Protein AF-A0A9P5A5Y0-F1 (afdb_monomer)

Foldseek 3Di:
DVVVVVVVVVVCVVPPVVCLLVVLVLQDDPVCSVVVVVVVVVVVVVVVVVCVVVVVVCCVVPNPCVVVVVVVVVVVVVVCCVPVPDDSPPVSPVNCVVVPPPDPVNPPDPPPVVVVVVVVCVVPVD

Mean predicted aligned error: 13.22 Å

Sequence (126 aa):
MIPFVFLFNAGYAVAVTPLQVAYPLELWPFQLRSRGLSVAWMIMILALIFNVFVNPIALSAIGWKYYIVYAALLLSYGLVIFFFYPETRGRTLEISVIFGDVPDGLYSDELGTKQVVEEADAKYLG

Secondary structure (DSSP, 8-state):
-HHHHHHHHHHHHHHHHHHHHHHHHHHS-TTTHHHHHHHHHHHHHHHHHHHHHHHHHHHHHHGGGHHHHHHHHHHHHHHHHHHHS---TT-TTTHHHHTT---TTSTT-HHHHHHHHHHHHHHH--

Radius of gyration: 21.47 Å; Cα contacts (8 Å, |Δi|>4): 28; chains: 1; bounding box: 42×38×63 Å

InterPro domains:
  IPR005828 Major facilitator, sugar transporter-like [PF00083] (1-95)
  IPR020846 Major facilitator superfamily domain [PS50850] (1-89)
  IPR036259 MFS transporter superfamily [G3DSA:1.20.1250.20] (1-101)
  IPR036259 MFS transporter superfamily [SSF103473] (2-94)
  IPR050360 Major Facilitator Superfamily Sugar Transporters [PTHR48022] (2-99)

Structure (mmCIF, N/CA/C/O backbone):
data_AF-A0A9P5A5Y0-F1
#
_entry.id   AF-A0A9P5A5Y0-F1
#
loop_
_atom_site.group_PDB
_atom_site.id
_atom_site.type_symbol
_atom_site.label_atom_id
_atom_site.label_alt_id
_atom_site.label_comp_id
_atom_site.label_asym_id
_atom_site.label_entity_id
_atom_site.label_seq_id
_atom_site.pdbx_PDB_ins_code
_atom_site.Cartn_x
_atom_site.Cartn_y
_atom_site.Cartn_z
_atom_site.occupancy
_atom_site.B_iso_or_equiv
_atom_site.auth_seq_id
_atom_site.auth_comp_id
_atom_site.auth_asym_id
_atom_site.auth_atom_id
_atom_site.pdbx_PDB_model_num
ATOM 1 N N . MET A 1 1 ? -1.082 -3.986 22.405 1.00 57.59 1 MET A N 1
ATOM 2 C CA . MET A 1 1 ? -1.664 -3.414 21.167 1.00 57.59 1 MET A CA 1
ATOM 3 C C . MET A 1 1 ? -0.593 -2.797 20.270 1.00 57.59 1 MET A C 1
ATOM 5 O O . MET A 1 1 ? -0.440 -3.246 19.147 1.00 57.59 1 MET A O 1
ATOM 9 N N . ILE A 1 2 ? 0.202 -1.857 20.784 1.00 74.19 2 ILE A N 1
ATOM 10 C CA . ILE A 1 2 ? 1.265 -1.144 20.054 1.00 74.19 2 ILE A CA 1
ATOM 11 C C . ILE A 1 2 ? 2.291 -2.060 19.330 1.00 74.19 2 ILE A C 1
ATOM 13 O O . ILE A 1 2 ? 2.514 -1.837 18.144 1.00 74.19 2 ILE A O 1
ATOM 17 N N . PRO A 1 3 ? 2.859 -3.129 19.935 1.00 81.00 3 PRO A N 1
ATOM 18 C CA . PRO A 1 3 ? 3.866 -3.956 19.249 1.00 81.00 3 PRO A CA 1
ATOM 19 C C . PRO A 1 3 ? 3.320 -4.744 18.048 1.00 81.00 3 PRO A C 1
ATOM 21 O O . PRO A 1 3 ? 4.020 -4.901 17.055 1.00 81.00 3 PRO A O 1
ATOM 24 N N . PHE A 1 4 ? 2.060 -5.185 18.089 1.00 81.19 4 PHE A N 1
ATOM 25 C CA . PHE A 1 4 ? 1.431 -5.896 16.969 1.00 81.19 4 PHE A CA 1
ATOM 26 C C . PHE A 1 4 ? 1.212 -4.981 15.760 1.00 81.19 4 PHE A C 1
ATOM 28 O O . PHE A 1 4 ? 1.403 -5.403 14.623 1.00 81.19 4 PHE A O 1
ATOM 35 N N . VAL A 1 5 ? 0.872 -3.710 16.005 1.00 84.56 5 VAL A N 1
ATOM 36 C CA . VAL A 1 5 ? 0.738 -2.693 14.952 1.00 84.56 5 VAL A CA 1
ATOM 37 C C . VAL A 1 5 ? 2.088 -2.430 14.286 1.00 84.56 5 VAL A C 1
ATOM 39 O O . VAL A 1 5 ? 2.146 -2.329 13.062 1.00 84.56 5 VAL A O 1
ATOM 42 N N . PHE A 1 6 ? 3.177 -2.369 15.057 1.00 84.88 6 PHE A N 1
ATOM 43 C CA . PHE A 1 6 ? 4.525 -2.228 14.500 1.00 84.88 6 PHE A CA 1
ATOM 44 C C . PHE A 1 6 ? 4.965 -3.458 13.708 1.00 84.88 6 PHE A C 1
ATOM 46 O O . PHE A 1 6 ? 5.534 -3.296 12.636 1.00 84.88 6 PHE A O 1
ATOM 53 N N . LEU A 1 7 ? 4.667 -4.669 14.186 1.00 86.00 7 LEU A N 1
ATOM 54 C CA . LEU A 1 7 ? 5.016 -5.904 13.478 1.00 86.00 7 LEU A CA 1
ATOM 55 C C . LEU A 1 7 ? 4.298 -5.998 12.122 1.00 86.00 7 LEU A C 1
ATOM 57 O O . LEU A 1 7 ? 4.914 -6.317 11.107 1.00 86.00 7 LEU A O 1
ATOM 61 N N . PHE A 1 8 ? 3.007 -5.655 12.100 1.00 83.69 8 PHE A N 1
ATOM 62 C CA . PHE A 1 8 ? 2.219 -5.587 10.871 1.00 83.69 8 PHE A CA 1
ATOM 63 C C . PHE A 1 8 ? 2.745 -4.510 9.912 1.00 83.69 8 PHE A C 1
ATOM 65 O O . PHE A 1 8 ? 2.967 -4.792 8.736 1.00 83.69 8 PHE A O 1
ATOM 72 N N . ASN A 1 9 ? 3.008 -3.295 10.411 1.00 83.94 9 ASN A N 1
ATOM 73 C CA . ASN A 1 9 ? 3.560 -2.216 9.587 1.00 83.94 9 ASN A CA 1
ATOM 74 C C . ASN A 1 9 ? 4.967 -2.535 9.069 1.00 83.94 9 ASN A C 1
ATOM 76 O O . ASN A 1 9 ? 5.281 -2.171 7.943 1.00 83.94 9 ASN A O 1
ATOM 80 N N . ALA A 1 10 ? 5.800 -3.233 9.844 1.00 86.44 10 ALA A N 1
ATOM 81 C CA . ALA A 1 10 ? 7.123 -3.664 9.404 1.00 86.44 10 ALA A CA 1
ATOM 82 C C . ALA A 1 10 ? 7.025 -4.675 8.251 1.00 86.44 10 ALA A C 1
ATOM 84 O O . ALA A 1 10 ? 7.708 -4.516 7.242 1.00 86.44 10 ALA A O 1
ATOM 85 N N . GLY A 1 11 ? 6.131 -5.666 8.352 1.00 84.81 11 GLY A N 1
ATOM 86 C CA . GLY A 1 11 ? 5.870 -6.606 7.256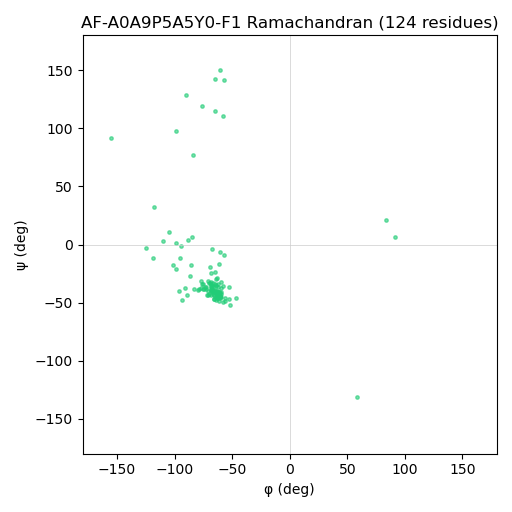 1.00 84.81 11 GLY A CA 1
ATOM 87 C C . GLY A 1 11 ? 5.330 -5.910 6.004 1.00 84.81 11 GLY A C 1
ATOM 88 O O . GLY A 1 11 ? 5.823 -6.147 4.902 1.00 84.81 11 GLY A O 1
ATOM 89 N N . TYR A 1 12 ? 4.376 -4.990 6.175 1.00 84.12 12 TYR A N 1
ATOM 90 C CA . TYR A 1 12 ? 3.843 -4.174 5.083 1.00 84.12 12 TYR A CA 1
ATOM 91 C C . TYR A 1 12 ? 4.938 -3.325 4.415 1.00 84.12 12 TYR A C 1
ATOM 93 O O . TYR A 1 12 ? 5.050 -3.312 3.189 1.00 84.12 12 TYR A O 1
ATOM 101 N N . ALA A 1 13 ? 5.788 -2.674 5.212 1.00 84.56 13 ALA A N 1
ATOM 102 C CA . ALA A 1 13 ? 6.864 -1.823 4.720 1.00 84.56 13 ALA A CA 1
ATOM 103 C C . ALA A 1 13 ? 7.922 -2.596 3.921 1.00 84.56 13 ALA A C 1
ATOM 105 O O . ALA A 1 13 ? 8.454 -2.068 2.948 1.00 84.56 13 ALA A O 1
ATOM 106 N N . VAL A 1 14 ? 8.226 -3.835 4.317 1.00 84.81 14 VAL A N 1
ATOM 107 C CA . VAL A 1 14 ? 9.252 -4.654 3.656 1.00 84.81 14 VAL A CA 1
ATOM 108 C C . VAL A 1 14 ? 8.713 -5.359 2.412 1.00 84.81 14 VAL A C 1
ATOM 110 O O . VAL A 1 14 ? 9.435 -5.468 1.427 1.00 84.81 14 VAL A O 1
ATOM 113 N N . ALA A 1 15 ? 7.469 -5.840 2.432 1.00 82.06 15 ALA A N 1
ATOM 114 C CA . ALA A 1 15 ? 6.928 -6.633 1.328 1.00 82.06 15 ALA A CA 1
ATOM 115 C C . ALA A 1 15 ? 6.155 -5.788 0.306 1.00 82.06 15 ALA A C 1
ATOM 117 O O . ALA A 1 15 ? 6.371 -5.914 -0.897 1.00 82.06 15 ALA A O 1
ATOM 118 N N . VAL A 1 16 ? 5.250 -4.926 0.772 1.00 80.06 16 VAL A N 1
ATOM 119 C CA . VAL A 1 16 ? 4.263 -4.268 -0.096 1.00 80.06 16 VAL A CA 1
ATOM 120 C C . VAL A 1 16 ? 4.809 -2.963 -0.665 1.00 80.06 16 VAL A C 1
ATOM 122 O O . VAL A 1 16 ? 4.679 -2.721 -1.862 1.00 80.06 16 VAL A O 1
ATOM 125 N N . THR A 1 17 ? 5.472 -2.147 0.154 1.00 83.00 17 THR A N 1
ATOM 126 C CA . THR A 1 17 ? 6.002 -0.844 -0.278 1.00 83.00 17 THR A CA 1
ATOM 127 C C . THR A 1 17 ? 6.988 -0.930 -1.451 1.00 83.00 17 THR A C 1
ATOM 129 O O . THR A 1 17 ? 6.798 -0.193 -2.422 1.00 83.00 17 THR A O 1
ATOM 132 N N . PRO A 1 18 ? 8.023 -1.799 -1.444 1.00 80.69 18 PRO A N 1
ATOM 133 C CA . PRO A 1 18 ? 8.914 -1.897 -2.597 1.00 80.69 18 PRO A CA 1
ATOM 134 C C . PRO A 1 18 ? 8.216 -2.520 -3.807 1.00 80.69 18 PRO A C 1
ATOM 136 O O . PRO A 1 18 ? 8.497 -2.103 -4.924 1.00 80.69 18 PRO A O 1
ATOM 139 N N . LEU A 1 19 ? 7.274 -3.451 -3.613 1.00 80.38 19 LEU A N 1
ATOM 140 C CA . LEU A 1 19 ? 6.521 -4.064 -4.711 1.00 80.38 19 LEU A CA 1
ATOM 141 C C . LEU A 1 19 ? 5.639 -3.038 -5.438 1.00 80.38 19 LEU A C 1
ATOM 143 O O . LEU A 1 19 ? 5.605 -3.018 -6.666 1.00 80.38 19 LEU A O 1
ATOM 147 N N . GLN A 1 20 ? 4.988 -2.140 -4.692 1.00 78.06 20 GLN A N 1
ATOM 148 C CA . GLN A 1 20 ? 4.149 -1.069 -5.241 1.00 78.06 20 GLN A CA 1
ATOM 149 C C . GLN A 1 20 ? 4.912 -0.122 -6.171 1.00 78.06 20 GLN A C 1
ATOM 151 O O . GLN A 1 20 ? 4.325 0.397 -7.116 1.00 78.06 20 GLN A O 1
ATOM 156 N N . VAL A 1 21 ? 6.202 0.110 -5.910 1.00 77.69 21 VAL A N 1
ATOM 157 C CA . VAL A 1 21 ? 7.033 1.016 -6.716 1.00 77.69 21 VAL A CA 1
ATOM 158 C C . VAL A 1 21 ? 7.827 0.258 -7.777 1.00 77.69 21 VAL A C 1
ATOM 160 O O . VAL A 1 21 ? 7.921 0.735 -8.900 1.00 77.69 21 VAL A O 1
ATOM 163 N N . ALA A 1 22 ? 8.366 -0.922 -7.471 1.00 79.81 22 ALA A N 1
ATOM 164 C CA . ALA A 1 22 ? 9.158 -1.711 -8.413 1.00 79.81 22 ALA A CA 1
ATOM 165 C C . ALA A 1 22 ? 8.313 -2.235 -9.582 1.00 79.81 22 ALA A C 1
ATOM 167 O O . ALA A 1 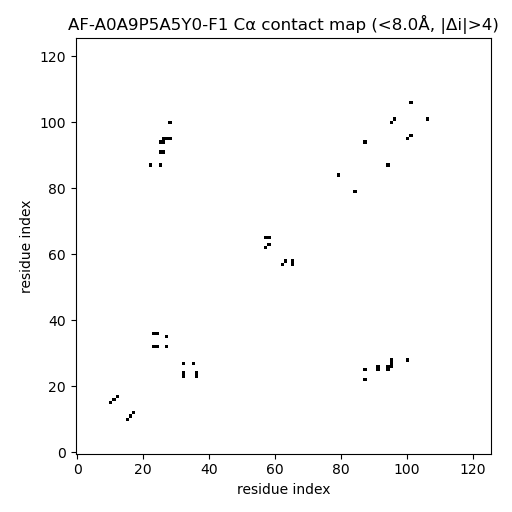22 ? 8.725 -2.121 -10.733 1.00 79.81 22 ALA A O 1
ATOM 168 N N . TYR A 1 23 ? 7.105 -2.730 -9.309 1.00 76.62 23 TYR A N 1
ATOM 169 C CA . TYR A 1 23 ? 6.268 -3.372 -10.323 1.00 76.62 23 TYR A CA 1
ATOM 170 C C . TYR A 1 23 ? 5.854 -2.423 -11.474 1.00 76.62 23 TYR A C 1
ATOM 172 O O . TYR A 1 23 ? 6.043 -2.775 -12.639 1.00 76.62 23 TYR A O 1
ATOM 180 N N . PRO A 1 24 ? 5.400 -1.174 -11.225 1.00 72.56 24 PRO A N 1
ATOM 181 C CA . PRO A 1 24 ? 5.159 -0.211 -12.302 1.00 72.56 24 PRO A CA 1
ATOM 182 C C . PRO A 1 24 ? 6.426 0.199 -13.061 1.00 72.56 24 PRO A C 1
ATOM 184 O O . PRO A 1 24 ? 6.342 0.531 -14.240 1.00 72.56 24 PRO A O 1
ATOM 187 N N . LEU A 1 25 ? 7.597 0.200 -12.414 1.00 71.12 25 LEU A N 1
ATOM 188 C CA . LEU A 1 25 ? 8.863 0.535 -13.079 1.00 71.12 25 LEU A CA 1
ATOM 189 C C . LEU A 1 25 ? 9.302 -0.561 -14.059 1.00 71.12 25 LEU A C 1
ATOM 191 O O . LEU A 1 25 ? 9.926 -0.234 -15.072 1.00 71.12 25 LEU A O 1
ATOM 195 N N . GLU A 1 26 ? 8.972 -1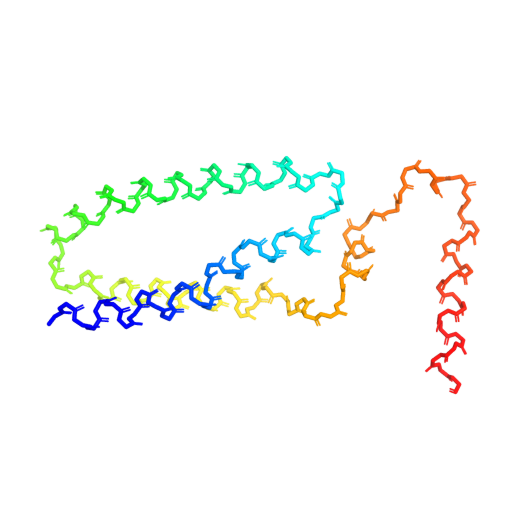.819 -13.759 1.00 70.12 26 GLU A N 1
ATOM 196 C CA . GLU A 1 26 ? 9.212 -2.983 -14.622 1.00 70.12 26 GLU A CA 1
ATOM 197 C C . GLU A 1 26 ? 8.217 -3.065 -15.785 1.00 70.12 26 GLU A C 1
ATOM 199 O O . GLU A 1 26 ? 8.592 -3.484 -16.876 1.00 70.12 26 GLU A O 1
ATOM 204 N N . LEU A 1 27 ? 6.969 -2.634 -15.575 1.00 69.62 27 LEU A N 1
ATOM 205 C CA . LEU A 1 27 ? 5.943 -2.602 -16.620 1.00 69.62 27 LEU A CA 1
ATOM 206 C C . LEU A 1 27 ? 6.109 -1.433 -17.595 1.00 69.62 27 LEU A C 1
ATOM 208 O O . LEU A 1 27 ? 5.815 -1.576 -18.780 1.00 69.62 27 LEU A O 1
ATOM 212 N N . TRP A 1 28 ? 6.516 -0.256 -17.107 1.00 66.19 28 TRP A N 1
ATOM 213 C CA . TRP A 1 28 ? 6.477 0.960 -17.917 1.00 66.19 28 TRP A CA 1
ATOM 214 C C . TRP A 1 28 ? 7.778 1.190 -18.704 1.00 66.19 28 TRP A C 1
ATOM 216 O O . TRP A 1 28 ? 8.855 1.267 -18.087 1.00 66.19 28 TRP A O 1
ATOM 226 N N . PRO A 1 29 ? 7.705 1.420 -20.033 1.00 66.12 29 PRO A N 1
ATOM 227 C CA . PRO A 1 29 ? 8.863 1.829 -20.818 1.00 66.12 29 PRO A CA 1
ATOM 228 C C . PRO A 1 29 ? 9.462 3.154 -20.338 1.00 66.12 29 PRO A C 1
ATOM 230 O O . PRO A 1 29 ? 8.769 4.034 -19.812 1.00 66.12 29 PRO A O 1
ATOM 233 N N . PHE A 1 30 ? 10.777 3.294 -20.527 1.00 67.62 30 PHE A N 1
ATOM 234 C CA . PHE A 1 30 ? 11.606 4.346 -19.924 1.00 67.62 30 PHE A CA 1
ATOM 235 C C . PHE A 1 30 ? 11.065 5.765 -20.164 1.00 67.62 30 PHE A C 1
ATOM 237 O O . PHE A 1 30 ? 11.098 6.592 -19.254 1.00 67.62 30 PHE A O 1
ATOM 244 N N . GLN A 1 31 ? 10.499 6.022 -21.348 1.00 69.31 31 GLN A N 1
ATOM 245 C CA . GLN A 1 31 ? 10.012 7.345 -21.748 1.00 69.31 31 GLN A CA 1
ATOM 246 C C . GLN A 1 31 ? 8.711 7.770 -21.049 1.00 69.31 31 GLN A C 1
ATOM 248 O O . GLN A 1 31 ? 8.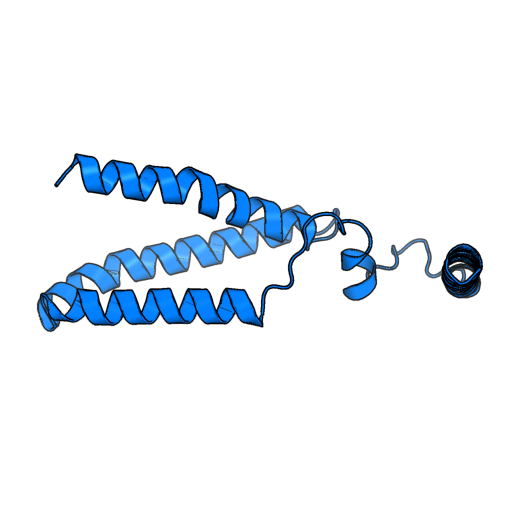546 8.941 -20.705 1.00 69.31 31 GLN A O 1
ATOM 253 N N . LEU A 1 32 ? 7.780 6.844 -20.789 1.00 70.06 32 LEU A N 1
ATOM 254 C CA . LEU A 1 32 ? 6.525 7.179 -20.100 1.00 70.06 32 LEU A CA 1
ATOM 255 C C . LEU A 1 32 ? 6.571 6.925 -18.587 1.00 70.06 32 LEU A C 1
ATOM 257 O O . LEU A 1 32 ? 5.684 7.396 -17.872 1.00 70.06 32 LEU A O 1
ATOM 261 N N . ARG A 1 33 ? 7.593 6.233 -18.080 1.00 75.06 33 ARG A N 1
ATOM 262 C CA . ARG A 1 33 ? 7.705 5.810 -16.677 1.00 75.06 33 ARG A CA 1
ATOM 263 C C . ARG A 1 33 ? 7.396 6.910 -15.658 1.00 75.06 33 ARG A C 1
ATOM 265 O O . ARG A 1 33 ? 6.631 6.684 -14.727 1.00 75.06 33 ARG A O 1
ATOM 272 N N . SER A 1 34 ? 7.939 8.115 -15.839 1.00 76.69 34 SER A N 1
ATOM 273 C CA . SER A 1 34 ? 7.709 9.237 -14.912 1.00 76.69 34 SER A CA 1
ATOM 274 C C . SER A 1 34 ? 6.257 9.745 -14.943 1.00 76.69 34 SER A C 1
ATOM 276 O O . SER A 1 34 ? 5.660 10.012 -13.895 1.00 76.69 34 SER A O 1
ATOM 278 N N . ARG A 1 35 ? 5.651 9.819 -16.136 1.00 79.56 35 ARG A N 1
ATOM 279 C CA . ARG A 1 35 ? 4.262 10.276 -16.317 1.00 79.56 35 ARG A CA 1
ATOM 280 C C . ARG A 1 35 ? 3.280 9.247 -15.766 1.00 79.56 35 ARG A C 1
ATOM 282 O O . ARG A 1 35 ? 2.345 9.610 -15.059 1.00 79.56 35 ARG A O 1
ATOM 289 N N . GLY A 1 36 ? 3.544 7.973 -16.034 1.00 79.06 36 GLY A N 1
ATOM 290 C CA . GLY A 1 36 ? 2.758 6.856 -15.535 1.00 79.06 36 GLY A CA 1
ATOM 291 C C . GLY A 1 36 ? 2.779 6.723 -14.018 1.00 79.06 36 GLY A C 1
ATOM 292 O O . GLY A 1 36 ? 1.729 6.618 -13.384 1.00 79.06 36 GLY A O 1
ATOM 293 N N . LEU A 1 37 ? 3.968 6.841 -13.424 1.00 82.75 37 LEU A N 1
ATOM 294 C CA . LEU A 1 37 ? 4.133 6.815 -11.975 1.00 82.75 37 LEU A CA 1
ATOM 295 C C . LEU A 1 37 ? 3.383 7.976 -11.302 1.00 82.75 37 LEU A C 1
ATOM 297 O O . LEU A 1 37 ? 2.719 7.773 -10.292 1.00 82.75 37 LEU A O 1
ATOM 301 N N . SER A 1 38 ? 3.416 9.174 -11.890 1.00 84.50 38 SER A N 1
ATOM 302 C CA . SER A 1 38 ? 2.707 10.349 -11.359 1.00 84.50 38 SER A CA 1
ATOM 303 C C . SER A 1 38 ? 1.185 10.149 -11.312 1.00 84.50 38 SER A C 1
ATOM 305 O O . SER A 1 38 ? 0.542 10.502 -10.323 1.00 84.50 38 SER A O 1
ATOM 307 N N . VAL A 1 39 ? 0.603 9.537 -12.350 1.00 86.69 39 VAL A N 1
ATOM 308 C CA . VAL A 1 39 ? -0.834 9.212 -12.388 1.00 86.69 39 VAL A CA 1
ATOM 309 C C . VAL A 1 39 ? -1.178 8.123 -11.369 1.00 86.69 39 VAL A C 1
ATOM 311 O O . VAL A 1 39 ? -2.164 8.260 -10.644 1.00 86.69 39 VAL A O 1
ATOM 314 N N . ALA A 1 40 ? -0.351 7.079 -11.261 1.00 85.50 40 ALA A N 1
ATOM 315 C CA . ALA A 1 40 ? -0.538 6.020 -10.269 1.00 85.50 40 ALA A CA 1
ATOM 316 C C . ALA A 1 40 ? -0.509 6.573 -8.833 1.00 85.50 40 ALA A C 1
ATOM 318 O O . ALA A 1 40 ? -1.383 6.248 -8.026 1.00 85.50 40 ALA A O 1
ATOM 319 N N . TRP A 1 41 ? 0.426 7.480 -8.534 1.00 88.75 41 TRP A N 1
ATOM 320 C CA . TRP A 1 41 ? 0.479 8.176 -7.248 1.00 88.75 41 TRP A CA 1
ATOM 321 C C . TRP A 1 41 ? -0.762 9.026 -6.989 1.00 88.75 41 TRP A C 1
ATOM 323 O O . TRP A 1 41 ? -1.296 8.996 -5.883 1.00 88.75 41 TRP A O 1
ATOM 333 N N . MET A 1 42 ? -1.269 9.746 -7.992 1.00 91.62 42 MET A N 1
ATOM 334 C CA . MET A 1 42 ? -2.491 10.538 -7.836 1.00 91.62 42 MET A CA 1
ATOM 335 C C . MET A 1 42 ? -3.691 9.653 -7.465 1.00 91.62 42 MET A C 1
ATOM 337 O O . MET A 1 42 ? -4.418 9.968 -6.523 1.00 91.62 42 MET A O 1
ATOM 341 N N . ILE A 1 43 ? -3.867 8.518 -8.150 1.00 89.75 43 ILE A N 1
ATOM 342 C CA . ILE A 1 43 ? -4.936 7.551 -7.851 1.00 89.75 43 ILE A CA 1
ATOM 343 C C . ILE A 1 43 ? -4.760 6.967 -6.444 1.00 89.75 43 ILE A C 1
ATOM 345 O O . ILE A 1 43 ? -5.732 6.861 -5.695 1.00 89.75 43 ILE A O 1
ATOM 349 N N . MET A 1 44 ? -3.526 6.643 -6.054 1.00 89.38 44 MET A N 1
ATOM 350 C CA . MET A 1 44 ? -3.217 6.140 -4.716 1.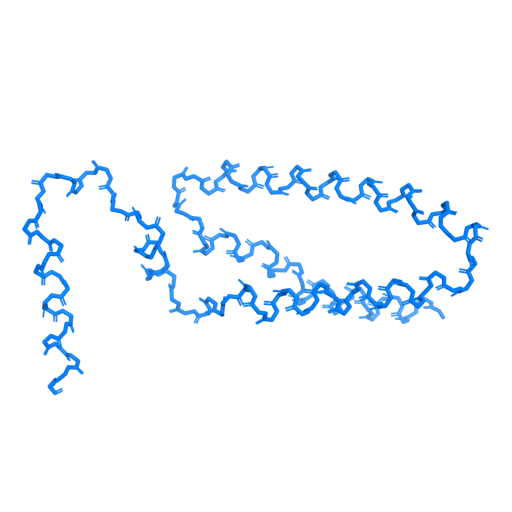00 89.38 44 MET A CA 1
ATOM 351 C C . MET A 1 44 ? -3.595 7.147 -3.623 1.00 89.38 44 MET A C 1
ATOM 353 O O . MET A 1 44 ? -4.225 6.769 -2.636 1.00 89.38 44 MET A O 1
ATOM 357 N N . ILE A 1 45 ? -3.262 8.428 -3.798 1.00 92.00 45 ILE A N 1
ATOM 358 C CA . ILE A 1 45 ? -3.622 9.473 -2.831 1.00 92.00 45 ILE A CA 1
ATOM 359 C C . ILE A 1 45 ? -5.142 9.663 -2.765 1.00 92.00 45 ILE A C 1
ATOM 361 O O . ILE A 1 45 ? -5.690 9.775 -1.669 1.00 92.00 45 ILE A O 1
ATOM 365 N N . LEU A 1 46 ? -5.851 9.628 -3.896 1.00 93.50 46 LEU A N 1
ATOM 366 C CA . LEU A 1 46 ? -7.318 9.686 -3.907 1.00 93.50 46 LEU A CA 1
ATOM 367 C C . LEU A 1 46 ? -7.947 8.500 -3.157 1.00 93.50 46 LEU A C 1
ATOM 369 O O . LEU A 1 46 ? -8.852 8.689 -2.341 1.00 93.50 46 LEU A O 1
ATOM 373 N N . ALA A 1 47 ? -7.435 7.286 -3.373 1.00 89.38 47 ALA A N 1
ATOM 374 C CA . ALA A 1 47 ? -7.879 6.089 -2.661 1.00 89.38 47 ALA A CA 1
ATOM 375 C C . ALA A 1 47 ? -7.562 6.147 -1.154 1.00 89.38 47 ALA A C 1
ATOM 377 O O . ALA A 1 47 ? -8.345 5.659 -0.332 1.00 89.38 47 ALA A O 1
ATOM 378 N N . LEU A 1 48 ? -6.440 6.769 -0.777 1.00 91.06 48 LEU A N 1
ATOM 379 C CA . LEU A 1 48 ? -6.077 7.002 0.620 1.00 91.06 48 LEU A CA 1
ATOM 380 C C . LEU A 1 48 ? -7.052 7.976 1.286 1.00 91.06 48 LEU A C 1
ATOM 382 O O . LEU A 1 48 ? -7.551 7.686 2.372 1.00 91.06 48 LEU A O 1
ATOM 386 N N . ILE A 1 49 ? -7.365 9.091 0.620 1.00 93.06 49 ILE A N 1
ATOM 387 C CA . ILE A 1 49 ? -8.355 10.063 1.098 1.00 93.06 49 ILE A CA 1
ATOM 388 C C . ILE A 1 49 ? -9.697 9.360 1.325 1.00 93.06 49 ILE A C 1
ATOM 390 O O . ILE A 1 49 ? -10.271 9.470 2.408 1.00 93.06 49 ILE A O 1
ATOM 394 N N . PHE A 1 50 ? -10.158 8.570 0.352 1.00 90.88 50 PHE A N 1
ATOM 395 C CA . PHE A 1 50 ? -11.388 7.790 0.487 1.00 90.88 50 PHE A CA 1
ATOM 396 C C . PHE A 1 50 ? -11.356 6.861 1.708 1.00 90.88 50 PHE A C 1
ATOM 398 O O . PHE A 1 50 ? -12.294 6.864 2.501 1.00 90.88 50 PHE A O 1
ATOM 405 N N . ASN A 1 51 ? -10.262 6.127 1.926 1.00 88.94 51 ASN A N 1
ATOM 406 C CA . ASN A 1 51 ? -10.125 5.252 3.093 1.00 88.94 51 ASN A CA 1
ATOM 407 C C . ASN A 1 51 ? -10.196 6.020 4.419 1.00 88.94 51 ASN A C 1
ATOM 409 O O . ASN A 1 51 ? -10.892 5.591 5.339 1.00 88.94 51 ASN A O 1
ATOM 413 N N . VAL A 1 52 ? -9.512 7.161 4.526 1.00 91.25 52 VAL A N 1
ATOM 414 C CA . VAL A 1 52 ? -9.496 7.972 5.755 1.00 91.25 52 VAL A CA 1
ATOM 415 C C . VAL A 1 52 ? -10.891 8.491 6.106 1.00 91.25 52 VAL A C 1
ATOM 417 O O . VAL A 1 52 ? -11.240 8.514 7.284 1.00 91.25 52 VAL A O 1
ATOM 420 N N . PHE A 1 53 ? -11.707 8.851 5.112 1.00 90.56 53 PHE A N 1
ATOM 421 C CA . PHE A 1 53 ? -13.082 9.303 5.345 1.00 90.56 53 PHE A CA 1
ATOM 422 C C . PHE A 1 53 ? -14.068 8.154 5.579 1.00 90.56 53 PHE A C 1
ATOM 424 O O . PHE A 1 53 ? -14.940 8.261 6.440 1.00 90.56 53 PHE A O 1
ATOM 431 N N . VAL A 1 54 ? -13.940 7.045 4.850 1.00 88.38 54 VAL A N 1
ATOM 432 C CA . VAL A 1 54 ? -14.890 5.925 4.930 1.00 88.38 54 VAL A CA 1
ATOM 433 C C . VAL A 1 54 ? -14.707 5.105 6.201 1.00 88.38 54 VAL A C 1
ATOM 435 O O . VAL A 1 54 ? -15.702 4.720 6.812 1.00 88.38 54 VAL A O 1
ATOM 438 N N . ASN A 1 55 ? -13.467 4.885 6.647 1.00 86.31 55 ASN A N 1
ATOM 439 C CA . ASN A 1 55 ? -13.168 4.104 7.850 1.00 86.31 55 ASN A CA 1
ATOM 440 C C . ASN A 1 55 ? -13.946 4.561 9.106 1.00 86.31 55 ASN A C 1
ATOM 442 O O . ASN A 1 55 ? -14.601 3.717 9.720 1.00 86.31 55 ASN A O 1
ATOM 446 N N . PRO A 1 56 ? -13.947 5.850 9.509 1.00 86.88 56 PRO A N 1
ATOM 447 C CA . PRO A 1 56 ? -14.686 6.292 10.693 1.00 86.88 56 PRO A CA 1
ATOM 448 C C . PRO A 1 56 ? -16.209 6.214 10.512 1.00 86.88 56 PRO A C 1
ATOM 450 O O . PRO A 1 56 ? -16.916 5.864 11.457 1.00 86.88 56 PRO A O 1
ATOM 453 N N . ILE A 1 57 ? -16.721 6.489 9.307 1.00 86.94 57 ILE A N 1
ATOM 454 C CA . ILE A 1 57 ? -18.159 6.411 9.002 1.00 86.94 57 ILE A CA 1
ATOM 455 C C . ILE A 1 57 ? -18.637 4.957 9.095 1.00 86.94 57 ILE A C 1
ATOM 457 O O . ILE A 1 57 ? -19.637 4.663 9.752 1.00 86.94 57 ILE A O 1
ATOM 461 N N . ALA A 1 58 ? -17.893 4.032 8.488 1.00 82.88 58 ALA A N 1
ATOM 462 C CA . ALA A 1 58 ? -18.213 2.611 8.488 1.00 82.88 58 ALA A CA 1
ATOM 463 C C . ALA A 1 58 ? -18.084 1.990 9.887 1.00 82.88 58 ALA A C 1
ATOM 465 O O . ALA A 1 58 ? -18.932 1.187 10.285 1.00 82.88 58 ALA A O 1
ATOM 466 N N . LEU A 1 59 ? -17.076 2.400 10.665 1.00 86.00 59 LEU A N 1
ATOM 467 C CA . LEU A 1 59 ? -16.904 1.938 12.041 1.00 86.00 59 LEU A CA 1
ATOM 468 C C . LEU A 1 59 ? -18.033 2.440 12.957 1.00 86.00 59 LEU A C 1
ATOM 470 O O . LEU A 1 59 ? -18.489 1.689 13.815 1.00 86.00 59 LEU A O 1
ATOM 474 N N . SER A 1 60 ? -18.528 3.664 12.746 1.00 85.00 60 SER A N 1
ATOM 475 C CA . SER A 1 60 ? -19.679 4.207 13.483 1.00 85.00 60 SER A CA 1
ATOM 476 C C . SER A 1 60 ? -20.987 3.473 13.149 1.00 85.00 60 SER A C 1
ATOM 478 O O . SER A 1 60 ? -21.775 3.165 14.040 1.00 85.00 60 SER A O 1
ATOM 480 N N . ALA A 1 61 ? -21.203 3.129 11.875 1.00 85.81 61 ALA A N 1
ATOM 481 C CA . ALA A 1 61 ? -22.437 2.480 11.429 1.00 85.81 61 ALA A CA 1
ATOM 482 C C . ALA A 1 61 ? -22.496 0.972 11.740 1.00 85.81 61 ALA A C 1
ATOM 484 O O . ALA A 1 61 ? -23.560 0.442 12.059 1.00 85.81 61 ALA A O 1
ATOM 485 N N . ILE A 1 62 ? -21.370 0.262 11.606 1.00 83.12 62 ILE A N 1
ATOM 486 C CA . ILE A 1 62 ? -21.330 -1.213 11.566 1.00 83.12 62 ILE A CA 1
ATOM 487 C C . ILE A 1 62 ? -20.499 -1.798 12.730 1.00 83.12 62 ILE A C 1
ATOM 489 O O . ILE A 1 62 ? -20.564 -3.001 13.016 1.00 83.12 62 ILE A O 1
ATOM 493 N N . GLY A 1 63 ? -19.749 -0.957 13.453 1.00 84.38 63 GLY A N 1
ATOM 494 C CA . GLY A 1 63 ? -18.982 -1.342 14.637 1.00 84.38 63 GLY A CA 1
ATOM 495 C C . GLY A 1 63 ? -17.959 -2.439 14.345 1.00 84.38 63 GLY A C 1
ATOM 496 O O . GLY A 1 63 ? -17.210 -2.385 13.372 1.00 84.38 63 GLY A O 1
ATOM 497 N N . TRP A 1 64 ? -17.946 -3.479 15.183 1.00 81.31 64 TRP A N 1
ATOM 498 C CA . TRP A 1 64 ? -16.987 -4.586 15.086 1.00 81.31 64 TRP A CA 1
ATOM 499 C C . TRP A 1 64 ? -17.125 -5.422 13.803 1.00 81.31 64 TRP A C 1
ATOM 501 O O . TRP A 1 64 ? -16.158 -6.042 13.365 1.00 81.31 64 TRP A O 1
ATOM 511 N N . LYS A 1 65 ? -18.302 -5.432 13.162 1.00 83.44 65 LYS A N 1
ATOM 512 C CA . LYS A 1 65 ? -18.514 -6.197 11.922 1.00 83.44 65 LYS A CA 1
ATOM 513 C C . LYS A 1 65 ? -17.740 -5.601 10.740 1.00 83.44 65 LYS A C 1
ATOM 515 O O . LYS A 1 65 ? -17.469 -6.315 9.776 1.00 83.44 65 LYS A O 1
ATOM 520 N N . TYR A 1 66 ? -17.324 -4.334 10.833 1.00 85.56 66 TYR A N 1
ATOM 521 C CA . TYR A 1 66 ? -16.483 -3.689 9.826 1.00 85.56 66 TYR A CA 1
ATOM 522 C C . TYR A 1 66 ? -15.158 -4.435 9.615 1.00 85.56 66 TYR A C 1
ATOM 524 O 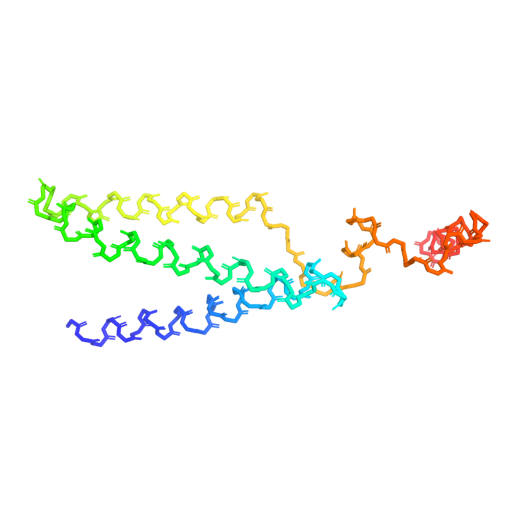O . TYR A 1 66 ? -14.707 -4.575 8.482 1.00 85.56 66 TYR A O 1
ATOM 532 N N . TYR A 1 67 ? -14.580 -5.009 10.676 1.00 82.62 67 TYR A N 1
ATOM 533 C CA . TYR A 1 67 ? -13.333 -5.770 10.576 1.00 82.62 67 TYR A CA 1
ATOM 534 C C . TYR A 1 67 ? -13.459 -7.016 9.684 1.00 82.62 67 TYR A C 1
ATOM 536 O O . TYR A 1 67 ? -12.514 -7.351 8.974 1.00 82.62 67 TYR A O 1
ATOM 544 N N . ILE A 1 68 ? -14.626 -7.675 9.663 1.00 86.44 68 ILE A N 1
ATOM 545 C CA . ILE A 1 68 ? -14.878 -8.842 8.797 1.00 86.44 68 ILE A CA 1
ATOM 546 C C . ILE A 1 68 ? -14.992 -8.404 7.335 1.00 86.44 68 ILE A C 1
ATOM 548 O O . ILE A 1 68 ? -14.411 -9.035 6.455 1.00 86.44 68 ILE A O 1
ATOM 552 N N . VAL A 1 69 ? -15.702 -7.302 7.076 1.00 85.94 69 VAL A N 1
ATOM 553 C CA . VAL A 1 69 ? -15.812 -6.727 5.726 1.00 85.94 69 VAL A CA 1
ATOM 554 C C . VAL A 1 69 ? -14.433 -6.318 5.214 1.00 85.94 69 VAL A C 1
ATOM 556 O O . VAL A 1 69 ? -14.079 -6.631 4.081 1.00 85.94 69 VAL A O 1
ATOM 559 N N . TYR A 1 70 ? -13.619 -5.693 6.064 1.00 85.00 70 TYR A N 1
ATOM 560 C CA . TYR A 1 70 ? -12.259 -5.298 5.716 1.00 85.00 70 TYR A CA 1
ATOM 561 C C . TYR A 1 70 ? -11.362 -6.508 5.411 1.00 85.00 70 TYR A C 1
ATOM 563 O O . TYR A 1 70 ? -10.613 -6.491 4.437 1.00 85.00 70 TYR A O 1
ATOM 571 N N . ALA A 1 71 ? -11.484 -7.599 6.174 1.00 86.81 71 ALA A N 1
ATOM 572 C CA . ALA A 1 71 ? -10.776 -8.847 5.885 1.00 86.81 71 ALA A CA 1
ATOM 573 C C . ALA A 1 71 ? -11.204 -9.466 4.540 1.00 86.81 71 ALA A C 1
ATOM 575 O O . ALA A 1 71 ? -10.352 -9.912 3.771 1.00 86.81 71 ALA A O 1
ATOM 576 N N . ALA A 1 72 ? -12.503 -9.449 4.222 1.00 90.19 72 ALA A N 1
ATOM 577 C CA . ALA A 1 72 ? -13.014 -9.918 2.934 1.00 90.19 72 ALA A CA 1
ATOM 578 C C . ALA A 1 72 ? -12.513 -9.053 1.763 1.00 90.19 72 ALA A C 1
ATOM 580 O O . ALA A 1 72 ? -12.128 -9.590 0.724 1.00 90.19 72 ALA A O 1
ATOM 581 N N . LEU A 1 73 ? -12.446 -7.730 1.944 1.00 88.25 73 LEU A N 1
ATOM 582 C CA . LEU A 1 73 ? -11.868 -6.818 0.954 1.00 88.25 73 LEU A CA 1
ATOM 583 C C . LEU A 1 73 ? -10.381 -7.111 0.722 1.00 88.25 73 LEU A C 1
ATOM 585 O O . LEU A 1 73 ? -9.965 -7.239 -0.427 1.00 88.25 73 LEU A O 1
ATOM 589 N N . LEU A 1 74 ? -9.590 -7.300 1.782 1.00 86.94 74 LEU A N 1
ATOM 590 C CA . LEU A 1 74 ? -8.174 -7.665 1.655 1.00 86.94 74 LEU A CA 1
ATOM 591 C C . LEU A 1 74 ? -7.976 -8.997 0.917 1.00 86.94 74 LEU A C 1
ATOM 593 O O . LEU A 1 74 ? -7.106 -9.090 0.051 1.00 86.94 74 LEU A O 1
ATOM 597 N N . LEU A 1 75 ? -8.805 -10.006 1.201 1.00 90.06 75 LEU A N 1
ATOM 598 C CA . LEU A 1 75 ? -8.791 -11.273 0.464 1.00 90.06 75 LEU A CA 1
ATOM 599 C C . LEU A 1 75 ? -9.146 -11.080 -1.013 1.00 90.06 75 LEU A C 1
ATOM 601 O O . LEU A 1 75 ? -8.490 -11.659 -1.876 1.00 90.06 75 LEU A O 1
ATOM 605 N N . SER A 1 76 ? -10.138 -10.239 -1.317 1.00 89.69 76 SER A N 1
ATOM 606 C CA . SER A 1 76 ? -10.506 -9.936 -2.703 1.00 89.69 76 SER A CA 1
ATOM 607 C C . SER A 1 76 ? -9.360 -9.263 -3.468 1.00 89.69 76 SER A C 1
ATOM 609 O O . SER A 1 76 ? -9.074 -9.659 -4.596 1.00 89.69 76 SER A O 1
ATOM 611 N N . TYR A 1 77 ? -8.629 -8.336 -2.836 1.00 84.69 77 TYR A N 1
ATOM 612 C CA . TYR A 1 77 ? -7.428 -7.741 -3.426 1.00 84.69 77 TYR A CA 1
ATOM 613 C C . TYR A 1 77 ? -6.335 -8.784 -3.662 1.00 84.69 77 TYR A C 1
ATOM 615 O O . TYR A 1 77 ? -5.741 -8.804 -4.736 1.00 84.69 77 TYR A O 1
ATOM 623 N N . GLY A 1 78 ? -6.106 -9.683 -2.701 1.00 83.94 78 GLY A N 1
ATOM 624 C CA . GLY A 1 78 ? -5.157 -10.787 -2.858 1.00 83.94 78 GLY A CA 1
ATOM 625 C C . GLY A 1 78 ? -5.503 -11.709 -4.029 1.00 83.94 78 GLY A C 1
ATOM 626 O O . GLY A 1 78 ? -4.615 -12.082 -4.789 1.00 83.94 78 GLY A O 1
ATOM 627 N N . LEU A 1 79 ? -6.788 -12.021 -4.229 1.00 87.25 79 LEU A N 1
ATOM 628 C CA . LEU A 1 79 ? -7.249 -12.816 -5.372 1.00 87.25 79 LEU A CA 1
ATOM 629 C C . LEU A 1 79 ? -7.041 -12.086 -6.699 1.00 87.25 79 LEU A C 1
ATOM 631 O O . LEU A 1 79 ? -6.566 -12.689 -7.658 1.00 87.25 79 LEU A O 1
ATOM 635 N N . VAL A 1 80 ? -7.362 -10.792 -6.759 1.00 85.75 80 VAL A N 1
ATOM 636 C CA . VAL A 1 80 ? -7.126 -9.991 -7.967 1.00 85.75 80 VAL A CA 1
ATOM 637 C C . VAL A 1 80 ? -5.638 -9.968 -8.306 1.00 85.75 80 VAL A C 1
ATOM 639 O O . VAL A 1 80 ? -5.282 -10.181 -9.459 1.00 85.75 80 VAL A O 1
ATOM 642 N N . ILE A 1 81 ? -4.763 -9.780 -7.318 1.00 83.19 81 ILE A N 1
ATOM 643 C CA . ILE A 1 81 ? -3.314 -9.823 -7.539 1.00 83.19 81 ILE A CA 1
ATOM 644 C C . ILE A 1 81 ? -2.900 -11.210 -8.043 1.00 83.19 81 ILE A C 1
ATOM 646 O O . ILE A 1 81 ? -2.244 -11.308 -9.070 1.00 83.19 81 ILE A O 1
ATOM 650 N N . PHE A 1 82 ? -3.352 -12.285 -7.400 1.00 80.69 82 PHE A N 1
ATOM 651 C CA . PHE A 1 82 ? -2.986 -13.647 -7.793 1.00 80.69 82 PHE A CA 1
ATOM 652 C C . PHE A 1 82 ? -3.383 -14.009 -9.237 1.00 80.69 82 PHE A C 1
ATOM 654 O O . PHE A 1 82 ? -2.639 -14.716 -9.910 1.00 80.69 82 PHE A O 1
ATOM 661 N N . PHE A 1 83 ? -4.538 -13.540 -9.721 1.00 80.88 83 PHE A N 1
ATOM 662 C CA . PHE A 1 83 ? -5.011 -13.862 -11.073 1.00 80.88 83 PHE A CA 1
ATOM 663 C C . PHE A 1 83 ? -4.577 -12.864 -12.152 1.00 80.88 83 PHE A C 1
ATOM 665 O O . PHE A 1 83 ? -4.327 -13.276 -13.282 1.00 80.88 83 PHE A O 1
ATOM 672 N N . PHE A 1 84 ? -4.531 -11.566 -11.843 1.00 77.81 84 PHE A N 1
ATOM 673 C CA . PHE A 1 84 ? -4.309 -10.514 -12.844 1.00 77.81 84 PHE A CA 1
ATOM 674 C C . PHE A 1 84 ? -2.880 -9.975 -12.873 1.00 77.81 84 PHE A C 1
ATOM 676 O O . PHE A 1 84 ? -2.517 -9.336 -13.860 1.00 77.81 84 PHE A O 1
ATOM 683 N N . TYR A 1 85 ? -2.077 -10.189 -11.827 1.00 70.94 85 TYR A N 1
ATOM 684 C CA . TYR A 1 85 ? -0.685 -9.742 -11.797 1.00 70.94 85 TYR A CA 1
ATOM 685 C C . TYR A 1 85 ? 0.223 -10.925 -12.155 1.00 70.94 85 TYR A C 1
ATOM 687 O O . TYR A 1 85 ? 0.502 -11.756 -11.290 1.00 70.94 85 TYR A O 1
ATOM 695 N N . PRO A 1 86 ? 0.671 -11.045 -13.421 1.00 65.56 86 PRO A N 1
ATOM 696 C CA . PRO A 1 86 ? 1.664 -12.046 -13.783 1.00 65.56 86 PRO A CA 1
ATOM 697 C C . PRO A 1 86 ? 2.989 -11.750 -13.069 1.00 65.56 86 PRO A C 1
ATOM 699 O O . PRO A 1 86 ? 3.385 -10.596 -12.916 1.00 65.56 86 PRO A O 1
ATOM 702 N N . GLU A 1 87 ? 3.691 -12.795 -12.638 1.00 66.06 87 GLU A N 1
ATOM 703 C CA . GLU A 1 87 ? 4.987 -12.668 -11.966 1.00 66.06 87 GLU A CA 1
ATOM 704 C C . GLU A 1 87 ? 6.037 -12.081 -12.934 1.00 66.06 87 GLU A C 1
ATOM 706 O O . GLU A 1 87 ? 6.390 -12.710 -13.933 1.00 66.06 87 GLU A O 1
ATOM 711 N N . THR A 1 88 ? 6.548 -10.877 -12.646 1.00 60.28 88 THR A N 1
ATOM 712 C CA . THR A 1 88 ? 7.498 -10.146 -13.514 1.00 60.28 88 THR A CA 1
ATOM 713 C C . THR A 1 88 ? 8.975 -10.364 -13.162 1.00 60.28 88 THR A C 1
ATOM 715 O O . THR A 1 88 ? 9.860 -9.862 -13.865 1.00 60.28 88 THR A O 1
ATOM 718 N N . ARG A 1 89 ? 9.288 -11.143 -12.111 1.00 51.91 89 ARG A N 1
ATOM 719 C CA . ARG A 1 89 ? 10.670 -11.363 -11.644 1.00 51.91 89 ARG A CA 1
ATOM 720 C C . ARG A 1 89 ? 11.563 -11.954 -12.743 1.00 51.91 89 ARG A C 1
ATOM 722 O O . ARG A 1 89 ? 11.459 -13.126 -13.092 1.00 51.91 89 ARG A O 1
ATOM 729 N N . GLY A 1 90 ? 12.511 -11.142 -13.219 1.00 55.97 90 GLY A N 1
ATOM 730 C CA . GLY A 1 90 ? 13.598 -11.559 -14.115 1.00 55.97 90 GLY A CA 1
ATOM 731 C C . GLY A 1 90 ? 13.325 -11.427 -15.618 1.00 55.97 90 GLY A C 1
ATOM 732 O O . GLY A 1 90 ? 14.167 -11.851 -16.403 1.00 55.97 90 GLY A O 1
ATOM 733 N N . ARG A 1 91 ? 12.196 -10.835 -16.037 1.00 54.06 91 ARG A N 1
ATOM 734 C CA . ARG A 1 91 ? 11.788 -10.710 -17.458 1.00 54.06 91 ARG A CA 1
ATOM 735 C C . ARG A 1 91 ? 11.660 -9.256 -17.935 1.00 54.06 91 ARG A C 1
ATOM 737 O O . ARG A 1 91 ? 10.838 -8.941 -18.790 1.00 54.06 91 ARG A O 1
ATOM 744 N N . THR A 1 92 ? 12.484 -8.354 -17.400 1.00 52.88 92 THR A N 1
ATOM 745 C CA . THR A 1 92 ? 12.361 -6.893 -17.583 1.00 52.88 92 THR A CA 1
ATOM 746 C C . THR A 1 92 ? 12.480 -6.416 -19.040 1.00 52.88 92 THR A C 1
ATOM 748 O O . THR A 1 92 ? 12.077 -5.299 -19.337 1.00 52.88 92 THR A O 1
ATOM 751 N N . LEU A 1 93 ? 13.013 -7.243 -19.949 1.00 51.16 93 LEU A N 1
ATOM 752 C CA . LEU A 1 93 ? 13.134 -6.938 -21.383 1.00 51.16 93 LEU A CA 1
ATOM 753 C C . LEU A 1 93 ? 12.022 -7.558 -22.250 1.00 51.16 93 LEU A C 1
ATOM 755 O O . LEU A 1 93 ? 11.776 -7.069 -23.346 1.00 51.16 93 LEU A O 1
ATOM 759 N N . GLU A 1 94 ? 11.334 -8.607 -21.787 1.00 50.97 94 GLU A N 1
ATOM 760 C CA . GLU A 1 94 ? 10.292 -9.284 -22.584 1.00 50.97 94 GLU A CA 1
ATOM 761 C C . GLU A 1 94 ? 8.918 -8.619 -22.432 1.00 50.97 94 GLU A C 1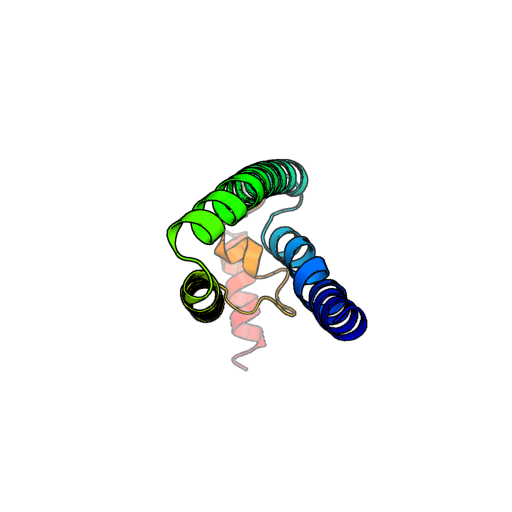
ATOM 763 O O . GLU A 1 94 ? 8.097 -8.645 -23.346 1.00 50.97 94 GLU A O 1
ATOM 768 N N . ILE A 1 95 ? 8.667 -7.969 -21.295 1.00 55.03 95 ILE A N 1
ATOM 769 C CA . ILE A 1 95 ? 7.378 -7.33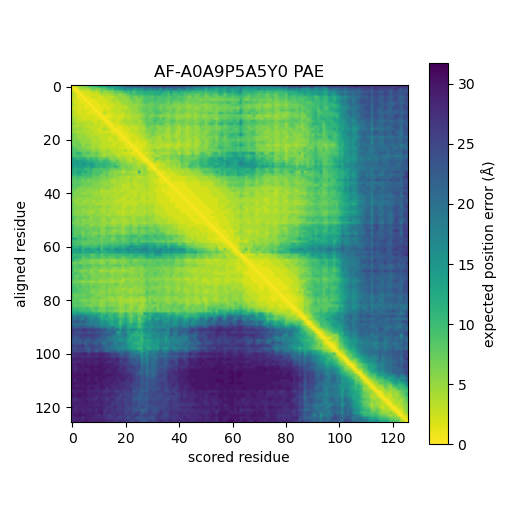2 -21.001 1.00 55.03 95 ILE A CA 1
ATOM 770 C C . ILE A 1 95 ? 7.131 -6.118 -21.912 1.00 55.03 95 ILE A C 1
ATOM 772 O O . ILE A 1 95 ? 6.019 -5.952 -22.409 1.00 55.03 95 ILE A O 1
ATOM 776 N N . SER A 1 96 ? 8.158 -5.320 -22.228 1.00 53.84 96 SER A N 1
ATOM 777 C CA . SER A 1 96 ? 8.038 -4.210 -23.191 1.00 53.84 96 SER A CA 1
ATOM 778 C C . SER A 1 96 ? 7.691 -4.682 -24.608 1.00 53.84 96 SER A C 1
ATOM 780 O O . SER A 1 96 ? 7.002 -3.970 -25.332 1.00 53.84 96 SER A O 1
ATOM 782 N N . VAL A 1 97 ? 8.093 -5.903 -24.984 1.00 52.97 97 VAL A N 1
ATOM 783 C CA . VAL A 1 97 ? 7.747 -6.517 -26.278 1.00 52.97 97 VAL A CA 1
ATOM 784 C C . VAL A 1 97 ? 6.282 -6.974 -26.295 1.00 52.97 97 VAL A C 1
ATOM 786 O O . VAL A 1 97 ? 5.591 -6.771 -27.289 1.00 52.97 97 VAL A O 1
ATOM 789 N N . ILE A 1 98 ? 5.771 -7.516 -25.182 1.00 56.56 98 ILE A N 1
ATOM 790 C CA . ILE A 1 98 ? 4.363 -7.944 -25.042 1.00 56.56 98 ILE A CA 1
ATOM 791 C C . ILE A 1 98 ? 3.399 -6.746 -25.065 1.00 56.56 98 ILE A C 1
ATOM 793 O O . ILE A 1 98 ? 2.307 -6.843 -25.622 1.00 56.56 98 ILE A O 1
ATOM 797 N N . PHE A 1 99 ? 3.804 -5.607 -24.492 1.00 54.66 99 PHE A N 1
ATOM 798 C CA . PHE A 1 99 ? 3.013 -4.369 -24.492 1.00 54.66 99 PHE A CA 1
ATOM 799 C C . PHE A 1 99 ? 3.195 -3.504 -25.756 1.00 54.66 99 PHE A C 1
ATOM 801 O O . PHE A 1 99 ? 2.611 -2.423 -25.835 1.00 54.66 99 PHE A O 1
ATOM 808 N N . GLY A 1 100 ? 3.927 -3.996 -26.764 1.00 53.97 100 GLY A N 1
ATOM 809 C CA . GLY A 1 100 ? 3.988 -3.394 -28.099 1.00 53.97 100 GLY A CA 1
ATOM 810 C C . GLY A 1 100 ? 4.986 -2.246 -28.267 1.00 53.97 100 GLY A C 1
ATOM 811 O O . GLY A 1 100 ? 4.839 -1.466 -29.206 1.00 53.97 100 GLY A O 1
ATOM 812 N N . ASP A 1 101 ? 5.997 -2.131 -27.402 1.00 52.28 101 ASP A N 1
ATOM 813 C CA . ASP A 1 101 ? 7.027 -1.095 -27.520 1.00 52.28 101 ASP A CA 1
ATOM 814 C C . ASP A 1 101 ? 8.123 -1.551 -28.497 1.00 52.28 101 ASP A C 1
ATOM 816 O O . ASP A 1 101 ? 9.206 -2.005 -28.120 1.00 52.28 101 ASP A O 1
ATOM 820 N N . VAL A 1 102 ? 7.813 -1.464 -29.792 1.00 53.12 102 VAL A N 1
ATOM 821 C CA . VAL A 1 102 ? 8.853 -1.296 -30.811 1.00 53.12 102 VAL A CA 1
ATOM 822 C C . VAL A 1 102 ? 9.278 0.172 -30.726 1.00 53.12 102 VAL A C 1
ATOM 824 O O . VAL A 1 102 ? 8.423 1.039 -30.921 1.00 53.12 102 VAL A O 1
ATOM 827 N N . PRO A 1 103 ? 10.553 0.483 -30.429 1.00 49.22 103 PRO A N 1
ATOM 828 C CA . PRO A 1 103 ? 11.001 1.864 -30.337 1.00 49.22 103 PRO A CA 1
ATOM 829 C C . PRO A 1 103 ? 10.718 2.601 -31.651 1.00 49.22 103 PRO A C 1
ATOM 831 O O . PRO A 1 103 ? 10.903 2.066 -32.743 1.00 49.22 103 PRO A O 1
ATOM 834 N N . ASP A 1 104 ? 10.308 3.857 -31.543 1.00 48.19 104 ASP A N 1
ATOM 835 C CA . ASP A 1 104 ? 9.877 4.765 -32.610 1.00 48.19 104 ASP A CA 1
ATOM 836 C C . ASP A 1 104 ? 10.960 5.047 -33.680 1.00 48.19 104 ASP A C 1
ATOM 838 O O . ASP A 1 104 ? 10.670 5.617 -34.730 1.00 48.19 104 ASP A O 1
ATOM 842 N N . GLY A 1 105 ? 12.193 4.571 -33.469 1.00 46.88 105 GLY A N 1
ATOM 843 C CA . GLY A 1 105 ? 13.287 4.548 -34.450 1.00 46.88 105 GLY A CA 1
ATOM 844 C C . GLY A 1 105 ? 13.514 3.211 -35.174 1.00 46.88 105 GLY A C 1
ATOM 845 O O . GLY A 1 105 ? 14.441 3.125 -35.972 1.00 46.88 105 GLY A O 1
ATOM 846 N N . LEU A 1 106 ? 12.713 2.173 -34.906 1.00 46.28 106 LEU A N 1
ATOM 847 C CA . LEU A 1 106 ? 12.801 0.844 -35.540 1.00 46.28 106 LEU A CA 1
ATOM 848 C C . LEU A 1 106 ? 11.630 0.539 -36.488 1.00 46.28 106 LEU A C 1
ATOM 850 O O . LEU A 1 106 ? 11.592 -0.525 -37.098 1.00 46.28 106 LEU A O 1
ATOM 854 N N . TYR A 1 107 ? 10.713 1.491 -36.680 1.00 47.25 107 TYR A N 1
ATOM 855 C CA . TYR A 1 107 ? 9.668 1.412 -37.709 1.00 47.25 107 TYR A CA 1
ATOM 856 C C . TYR A 1 107 ? 10.213 1.488 -39.147 1.00 47.25 107 TYR A C 1
ATOM 858 O O . TYR A 1 107 ? 9.446 1.367 -40.098 1.00 47.25 107 TYR A O 1
ATOM 866 N N . SER A 1 108 ? 11.522 1.689 -39.327 1.00 42.28 108 SER A N 1
ATOM 867 C CA . SER A 1 108 ? 12.157 1.721 -40.645 1.00 42.28 108 SER A CA 1
ATOM 868 C C . SER A 1 108 ? 12.631 0.364 -41.165 1.00 42.28 108 SER A C 1
ATOM 870 O O . SER A 1 108 ? 13.244 0.355 -42.227 1.00 42.28 108 SER A O 1
ATOM 872 N N . ASP A 1 109 ? 12.388 -0.762 -40.484 1.00 47.25 109 ASP A N 1
ATOM 873 C CA . ASP A 1 109 ? 12.700 -2.058 -41.097 1.00 47.25 109 ASP A CA 1
ATOM 874 C C . ASP A 1 109 ? 11.860 -3.214 -40.529 1.00 47.25 109 ASP A C 1
ATOM 876 O O . ASP A 1 109 ? 12.235 -3.891 -39.571 1.00 47.25 109 ASP A O 1
ATOM 880 N N . GLU A 1 110 ? 10.719 -3.494 -41.167 1.00 54.16 110 GLU A N 1
ATOM 881 C CA . GLU A 1 110 ? 9.907 -4.699 -40.917 1.00 54.16 110 GLU A CA 1
ATOM 882 C C . GLU A 1 110 ? 10.695 -6.018 -41.130 1.00 54.16 110 GLU A C 1
ATOM 884 O O . GLU A 1 110 ? 10.214 -7.100 -40.781 1.00 54.16 110 GLU A O 1
ATOM 889 N N . LEU A 1 111 ? 11.919 -5.952 -41.673 1.00 50.59 111 LEU A N 1
ATOM 890 C CA . LEU A 1 111 ? 12.840 -7.083 -41.816 1.00 50.59 111 LEU A CA 1
ATOM 891 C C . LEU A 1 111 ? 13.559 -7.473 -40.511 1.00 50.59 111 LEU A C 1
ATOM 893 O O . LEU A 1 111 ? 13.845 -8.656 -40.314 1.00 50.59 111 LEU A O 1
ATOM 897 N N . GLY A 1 112 ? 13.834 -6.523 -39.611 1.00 45.94 112 GLY A N 1
ATOM 898 C CA . GLY A 1 112 ? 14.651 -6.775 -38.415 1.00 45.94 112 GLY A CA 1
ATOM 899 C C . GLY A 1 112 ? 13.915 -7.555 -37.322 1.00 45.94 112 GLY A C 1
ATOM 900 O O . GLY A 1 112 ? 14.497 -8.407 -36.653 1.00 45.94 112 GLY A O 1
ATOM 901 N N . THR A 1 113 ? 12.607 -7.334 -37.174 1.00 50.12 113 THR A N 1
ATOM 902 C CA . THR A 1 113 ? 11.786 -8.031 -36.170 1.00 50.12 113 THR A CA 1
ATOM 903 C C . THR A 1 113 ? 11.626 -9.517 -36.486 1.00 50.12 113 THR A C 1
ATOM 905 O O . THR A 1 113 ? 11.604 -10.334 -35.570 1.00 50.12 113 THR A O 1
ATOM 908 N N . LYS A 1 114 ? 11.568 -9.894 -37.771 1.00 46.66 114 LYS A N 1
ATOM 909 C CA . LYS A 1 114 ? 11.510 -11.309 -38.169 1.00 46.66 114 LYS A CA 1
ATOM 910 C C . LYS A 1 114 ? 12.838 -12.022 -37.929 1.00 46.66 114 LYS A C 1
ATOM 912 O O . LYS A 1 114 ? 12.822 -13.125 -37.401 1.00 46.66 114 LYS A O 1
ATOM 917 N N . GLN A 1 115 ? 13.968 -11.373 -38.212 1.00 48.75 115 GLN A N 1
ATOM 918 C CA . GLN A 1 115 ? 15.288 -11.973 -38.004 1.00 48.75 115 GLN A CA 1
ATOM 919 C C . GLN A 1 115 ? 15.633 -12.171 -36.526 1.00 48.75 115 GLN A C 1
ATOM 921 O O . GLN A 1 115 ? 16.158 -13.219 -36.179 1.00 48.75 115 GLN A O 1
ATOM 926 N N . VAL A 1 116 ? 15.289 -11.231 -35.638 1.00 54.72 116 VAL A N 1
ATOM 927 C CA . VAL A 1 116 ? 15.584 -11.369 -34.196 1.00 54.72 116 VAL A CA 1
ATOM 928 C C . VAL A 1 116 ? 14.720 -12.450 -33.532 1.00 54.72 116 VAL A C 1
ATOM 930 O O . VAL A 1 116 ? 15.190 -13.142 -32.631 1.00 54.72 116 VAL A O 1
ATOM 933 N N . VAL A 1 117 ? 13.477 -12.638 -33.990 1.00 54.12 117 VAL A N 1
ATOM 934 C CA . VAL A 1 117 ? 12.607 -13.732 -33.518 1.00 54.12 117 VAL A CA 1
ATOM 935 C C . VAL A 1 117 ? 13.073 -15.085 -34.076 1.00 54.12 117 VAL A C 1
ATOM 937 O O . VAL A 1 117 ? 13.094 -16.068 -33.341 1.00 54.12 117 VAL A O 1
ATOM 940 N N . GLU A 1 118 ? 13.532 -15.136 -35.330 1.00 52.59 118 GLU A N 1
ATOM 941 C CA . GLU A 1 118 ? 14.030 -16.360 -35.978 1.00 52.59 118 GLU A CA 1
ATOM 942 C C . GLU A 1 118 ? 15.411 -16.803 -35.440 1.00 52.59 118 GLU A C 1
ATOM 944 O O . GLU A 1 118 ? 15.637 -17.994 -35.226 1.00 52.59 118 GLU A O 1
ATOM 949 N N . GLU A 1 119 ? 16.313 -15.866 -35.116 1.00 51.91 119 GLU A N 1
ATOM 950 C CA . GLU A 1 119 ? 17.586 -16.160 -34.430 1.00 51.91 119 GLU A CA 1
ATOM 951 C C . GLU A 1 119 ? 17.381 -16.615 -32.977 1.00 51.91 119 GLU A C 1
ATOM 953 O O . GLU A 1 119 ? 18.157 -17.427 -32.463 1.00 51.91 119 GLU A O 1
ATOM 958 N N . ALA A 1 120 ? 16.338 -16.113 -32.307 1.00 50.59 120 ALA A N 1
ATOM 959 C CA . ALA A 1 120 ? 15.980 -16.549 -30.963 1.00 50.59 120 ALA A CA 1
ATOM 960 C C . ALA A 1 120 ? 15.386 -17.969 -30.972 1.00 50.59 120 ALA A C 1
ATOM 962 O O . ALA A 1 120 ? 15.810 -18.795 -30.165 1.00 50.59 120 ALA A O 1
ATOM 963 N N . ASP A 1 121 ? 14.498 -18.300 -31.915 1.00 47.72 121 ASP A N 1
ATOM 964 C CA . ASP A 1 121 ? 13.952 -19.661 -32.045 1.00 47.72 121 ASP A CA 1
ATOM 965 C C . ASP A 1 121 ? 15.034 -20.689 -32.434 1.00 47.72 121 ASP A C 1
ATOM 967 O O . ASP A 1 121 ? 15.081 -21.789 -31.874 1.00 47.72 121 ASP A O 1
ATOM 971 N N . ALA A 1 122 ? 15.973 -20.329 -33.317 1.00 52.75 122 ALA A N 1
ATOM 972 C CA . ALA A 1 122 ? 17.057 -21.221 -33.745 1.00 52.75 122 ALA A CA 1
ATOM 973 C C . ALA A 1 122 ? 18.084 -21.538 -32.639 1.00 52.75 122 ALA A C 1
ATOM 975 O O . ALA A 1 122 ? 18.751 -22.572 -32.689 1.00 52.75 122 ALA A O 1
ATOM 976 N N . LYS A 1 123 ? 18.224 -20.668 -31.632 1.00 47.84 123 LYS A N 1
ATOM 977 C CA . LYS A 1 123 ? 19.211 -20.827 -30.552 1.00 47.84 123 LYS A CA 1
ATOM 978 C C . LYS A 1 123 ? 18.723 -21.696 -29.389 1.00 47.84 123 LYS A C 1
ATOM 980 O O . LYS A 1 123 ? 19.551 -22.150 -28.601 1.00 47.84 12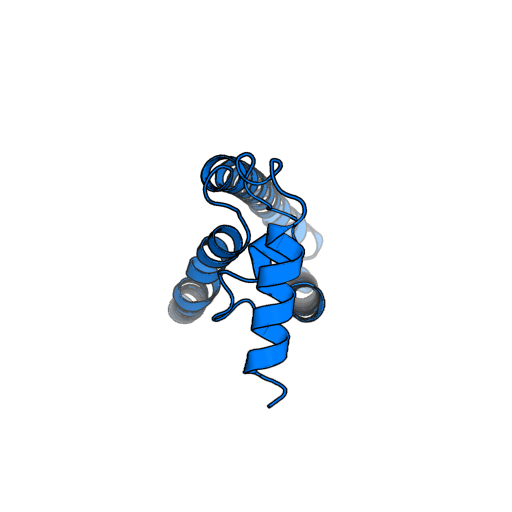3 LYS A O 1
ATOM 985 N N . TYR A 1 124 ? 17.414 -21.918 -29.268 1.00 43.72 124 TYR A N 1
ATOM 986 C CA . TYR A 1 124 ? 16.820 -22.598 -28.108 1.00 43.72 124 TYR A CA 1
ATOM 987 C C . TYR A 1 124 ? 15.946 -23.820 -28.451 1.00 43.72 124 TYR A C 1
ATOM 989 O O . TYR A 1 124 ? 15.497 -24.503 -27.532 1.00 43.72 124 TYR A O 1
ATOM 997 N N . LEU A 1 125 ? 15.744 -24.136 -29.738 1.00 47.25 125 LEU A N 1
ATOM 998 C CA . LEU A 1 125 ? 15.160 -25.405 -30.216 1.00 47.25 125 LEU A CA 1
ATOM 999 C C . LEU A 1 125 ? 16.198 -26.383 -30.814 1.00 47.25 125 LEU A C 1
ATOM 1001 O O . LEU A 1 125 ? 15.814 -27.392 -31.407 1.00 47.25 125 LEU A O 1
ATOM 1005 N N . GLY A 1 126 ? 17.494 -26.098 -30.644 1.00 40.41 126 GLY A N 1
ATOM 1006 C CA . GLY A 1 126 ? 18.616 -26.998 -30.945 1.00 40.41 126 GLY A CA 1
ATOM 1007 C C . GLY A 1 126 ? 19.232 -27.602 -29.691 1.00 40.41 126 GLY A C 1
ATOM 1008 O O . GLY A 1 126 ? 19.411 -26.844 -28.712 1.00 40.41 126 GLY A O 1
#

Solvent-accessible surface area (backbone atoms only — not comparable to full-atom values): 7447 Å² total; per-residue (Å²): 113,70,68,60,56,51,53,52,49,50,52,44,55,68,57,49,52,54,48,68,57,50,53,57,60,54,65,36,58,84,87,52,33,66,62,52,51,52,52,52,51,52,53,49,51,54,54,48,52,50,47,67,58,45,52,61,54,44,39,71,75,52,43,79,59,40,60,57,54,52,50,52,49,52,50,51,51,51,50,48,44,69,74,72,51,76,87,64,88,91,43,67,74,57,50,41,57,75,74,63,62,70,56,91,84,55,80,83,42,85,64,56,65,56,50,57,53,52,56,51,50,62,68,72,77,107

Organism: NCBI:txid44412

pLDDT: mean 72.49, std 15.99, range [40.41, 93.5]